Protein AF-A0AAD8X9R8-F1 (afdb_monomer_lite)

pLDDT: mean 89.18, std 8.16, range [54.06, 95.62]

Radius of gyration: 18.78 Å; chains: 1; bounding box: 45×34×50 Å

Structure (mmCIF, N/CA/C/O backbone):
data_AF-A0AAD8X9R8-F1
#
_entry.id   AF-A0AAD8X9R8-F1
#
loop_
_atom_site.group_PDB
_atom_site.id
_atom_site.type_symbol
_atom_site.label_atom_id
_atom_site.label_alt_id
_atom_site.label_comp_id
_atom_site.label_asym_id
_atom_site.label_entity_id
_atom_site.label_seq_id
_atom_site.pdbx_PDB_ins_code
_atom_site.Cartn_x
_atom_site.Cartn_y
_atom_site.Cartn_z
_atom_site.occupancy
_atom_site.B_iso_or_equiv
_atom_site.auth_seq_id
_atom_site.auth_comp_id
_atom_site.auth_asym_id
_atom_site.auth_atom_id
_atom_site.pdbx_PDB_model_num
ATOM 1 N N . PRO A 1 1 ? -30.577 21.022 9.129 1.00 54.06 1 PRO A N 1
ATOM 2 C CA . PRO A 1 1 ? -29.705 20.650 10.270 1.00 54.06 1 PRO A CA 1
ATOM 3 C C . PRO A 1 1 ? -28.667 19.601 9.840 1.00 54.06 1 PRO A C 1
ATOM 5 O O . PRO A 1 1 ? -29.032 18.458 9.588 1.00 54.06 1 PRO A O 1
ATOM 8 N N . GLN A 1 2 ? -27.399 19.993 9.683 1.00 55.88 2 GLN A N 1
ATOM 9 C CA . GLN A 1 2 ? -26.329 19.018 9.450 1.00 55.88 2 GLN A CA 1
ATOM 10 C C . GLN A 1 2 ? -26.006 18.346 10.790 1.00 55.88 2 GLN A C 1
ATOM 12 O O . GLN A 1 2 ? -25.679 19.032 11.756 1.00 55.88 2 GLN A O 1
ATOM 17 N N . GLN A 1 3 ? -26.183 17.025 10.878 1.00 63.78 3 GLN A N 1
ATOM 18 C CA . GLN A 1 3 ? -25.808 16.267 12.072 1.00 63.78 3 GLN A CA 1
ATOM 19 C C . GLN A 1 3 ? -24.302 16.420 12.342 1.00 63.78 3 GLN A C 1
ATOM 21 O O . GLN A 1 3 ? -23.516 16.455 11.391 1.00 63.78 3 GLN A O 1
ATOM 26 N N . PRO A 1 4 ? -23.876 16.483 13.617 1.00 71.94 4 PRO A N 1
ATOM 27 C CA . PRO A 1 4 ? -22.460 16.513 13.948 1.00 71.94 4 PRO A CA 1
ATOM 28 C C . PRO A 1 4 ? -21.792 15.230 13.450 1.00 71.94 4 PRO A C 1
ATOM 30 O O . PRO A 1 4 ? -22.245 14.121 13.738 1.00 71.94 4 PRO A O 1
ATOM 33 N N . ARG A 1 5 ? -20.705 15.391 12.691 1.00 75.69 5 ARG A N 1
ATOM 34 C CA . ARG A 1 5 ? -19.929 14.283 12.131 1.00 75.69 5 ARG A CA 1
ATOM 35 C C . ARG A 1 5 ? -19.257 13.510 13.263 1.00 75.69 5 ARG A C 1
ATOM 37 O O . ARG A 1 5 ? -18.227 13.934 13.782 1.00 75.69 5 ARG A O 1
ATOM 44 N N . GLN A 1 6 ? -19.850 12.391 13.663 1.00 83.31 6 GLN A N 1
ATOM 45 C CA . GLN A 1 6 ? -19.267 11.520 14.677 1.00 83.31 6 GLN A CA 1
ATOM 46 C C . GLN A 1 6 ? -18.273 10.550 14.036 1.00 83.31 6 GLN A C 1
ATOM 48 O O . GLN A 1 6 ? -18.546 9.955 12.996 1.00 83.31 6 GLN A O 1
ATOM 53 N N . LEU A 1 7 ? -17.114 10.381 14.674 1.00 90.12 7 LEU A N 1
ATOM 54 C CA . LEU A 1 7 ? -16.052 9.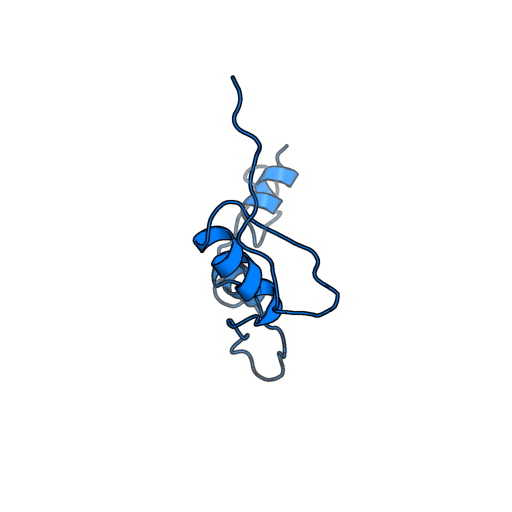474 14.232 1.00 90.12 7 LEU A CA 1
ATOM 55 C C . LEU A 1 7 ? -15.797 8.403 15.308 1.00 90.12 7 LEU A C 1
ATOM 57 O O . LEU A 1 7 ? -14.719 8.381 15.907 1.00 90.12 7 LEU A O 1
ATOM 61 N N . PRO A 1 8 ? -16.784 7.534 15.604 1.00 91.75 8 PRO A N 1
ATOM 62 C CA . PRO A 1 8 ? -16.701 6.589 16.719 1.00 91.75 8 PRO A CA 1
ATOM 63 C C . PRO A 1 8 ? -15.620 5.516 16.521 1.00 91.75 8 PRO A C 1
ATOM 65 O O . PRO A 1 8 ? -15.209 4.861 17.476 1.00 91.75 8 PRO A O 1
ATOM 68 N N . TYR A 1 9 ? -15.139 5.315 15.291 1.00 94.50 9 TYR A N 1
ATOM 69 C CA . TYR A 1 9 ? -14.152 4.288 14.974 1.00 94.50 9 TYR A CA 1
ATOM 70 C C . TYR A 1 9 ? -12.735 4.854 15.028 1.00 94.50 9 TYR A C 1
ATOM 72 O O . TYR A 1 9 ? -12.204 5.336 14.026 1.00 94.50 9 TYR A O 1
ATOM 80 N N . VAL A 1 10 ? -12.115 4.775 16.203 1.00 93.38 10 VAL A N 1
ATOM 81 C CA . VAL A 1 10 ? -10.755 5.267 16.459 1.00 93.38 10 VAL A CA 1
ATOM 82 C C . VAL A 1 10 ? -9.714 4.193 16.140 1.00 93.38 10 VAL A C 1
ATOM 84 O O . VAL A 1 10 ? -9.898 3.011 16.429 1.00 93.38 10 VAL A O 1
ATOM 87 N N . CYS A 1 11 ? -8.605 4.598 15.527 1.00 94.88 11 CYS A N 1
ATOM 88 C CA . CYS A 1 11 ? -7.463 3.729 15.304 1.00 94.88 11 CYS A CA 1
ATOM 89 C C . CYS A 1 11 ? -6.725 3.442 16.612 1.00 94.88 11 CYS A C 1
ATOM 91 O O . CYS A 1 11 ? -6.241 4.352 17.272 1.00 94.88 11 CYS A O 1
ATOM 93 N N . THR A 1 12 ? -6.547 2.159 16.913 1.00 90.69 12 THR A N 1
ATOM 94 C CA . THR A 1 12 ? -5.752 1.677 18.052 1.00 90.69 12 THR A CA 1
ATOM 95 C C . THR A 1 12 ? -4.525 0.867 17.618 1.00 90.69 12 THR A C 1
ATOM 97 O O . THR A 1 12 ? -3.834 0.286 18.445 1.00 90.69 12 THR A O 1
ATOM 100 N N . GLY A 1 13 ? -4.233 0.813 16.312 1.00 87.00 13 GLY A N 1
ATOM 101 C CA . GLY A 1 13 ? -3.175 -0.036 15.747 1.00 87.00 13 GLY A CA 1
ATOM 102 C C . GLY A 1 13 ? -1.742 0.459 15.944 1.00 87.00 13 GLY A C 1
ATOM 103 O O . GLY A 1 13 ? -0.808 -0.297 15.702 1.00 87.00 13 GLY A O 1
ATOM 104 N N . ASN A 1 14 ? -1.553 1.715 16.345 1.00 87.81 14 ASN A N 1
ATOM 105 C CA . ASN A 1 14 ? -0.251 2.289 16.673 1.00 87.81 14 ASN A CA 1
ATOM 106 C C . ASN A 1 14 ? -0.473 3.439 17.673 1.00 87.81 14 ASN A C 1
ATOM 108 O O . ASN A 1 14 ? -1.346 4.268 17.404 1.00 87.81 14 ASN A O 1
ATOM 112 N N . PRO A 1 15 ? 0.303 3.533 18.768 1.00 87.75 15 PRO A N 1
ATOM 113 C CA . PRO A 1 15 ? 0.184 4.616 19.751 1.00 87.75 15 PRO A CA 1
ATOM 114 C C . PRO A 1 15 ? 0.277 6.027 19.152 1.00 87.75 15 PRO A C 1
ATOM 116 O O . PRO A 1 15 ? -0.365 6.951 19.636 1.00 87.75 15 PRO A O 1
ATOM 119 N N . ASN A 1 16 ? 1.022 6.186 18.057 1.00 91.69 16 ASN A N 1
ATOM 120 C CA . ASN A 1 16 ? 1.205 7.464 17.369 1.00 91.69 16 ASN A CA 1
ATOM 121 C C . ASN A 1 16 ? 0.127 7.737 16.303 1.00 91.69 16 ASN A C 1
ATOM 123 O O . ASN A 1 16 ? 0.213 8.723 15.571 1.00 91.69 16 ASN A O 1
ATOM 127 N N . CYS A 1 17 ? -0.874 6.862 16.147 1.00 92.44 17 CYS A N 1
ATOM 128 C CA . CYS A 1 17 ? -1.922 7.027 15.147 1.00 92.44 17 CYS A CA 1
ATOM 129 C C . CYS A 1 17 ? -3.220 7.550 15.766 1.00 92.44 17 CYS A C 1
ATOM 131 O O . CYS A 1 17 ? -3.988 6.803 16.357 1.00 92.44 17 CYS A O 1
ATOM 133 N N . THR A 1 18 ? -3.510 8.827 15.530 1.00 92.69 18 THR A N 1
ATOM 134 C CA . THR A 1 18 ? -4.687 9.533 16.065 1.00 92.69 18 THR A CA 1
ATOM 135 C C . THR A 1 18 ? -5.888 9.547 15.111 1.00 92.69 18 THR A C 1
ATOM 137 O O . THR A 1 18 ? -6.816 10.336 15.275 1.00 92.69 18 THR A O 1
ATOM 140 N N . ARG A 1 19 ? -5.888 8.706 14.066 1.00 93.62 19 ARG A N 1
ATOM 141 C CA . ARG A 1 19 ? -6.953 8.722 13.051 1.00 93.62 19 ARG A CA 1
ATOM 142 C C . ARG A 1 19 ? -8.247 8.100 13.561 1.00 93.62 19 ARG A C 1
ATOM 144 O O . ARG A 1 19 ? -8.229 7.028 14.158 1.00 93.62 19 ARG A O 1
ATOM 151 N N . SER A 1 20 ? -9.368 8.716 13.207 1.00 94.81 20 SER A N 1
ATOM 152 C CA . SER A 1 20 ? -10.715 8.214 13.465 1.00 94.81 20 SER A CA 1
ATOM 153 C C . SER A 1 20 ? -11.580 8.283 12.205 1.00 94.81 20 SER A C 1
ATOM 155 O O . SER A 1 20 ? -11.283 9.021 11.262 1.00 94.81 20 SER A O 1
ATOM 157 N N . TYR A 1 21 ? -12.618 7.451 12.164 1.00 94.81 21 TYR A N 1
ATOM 158 C CA . TYR A 1 21 ? -13.455 7.238 10.989 1.00 94.81 21 TYR A CA 1
ATOM 159 C C . TYR A 1 21 ? -14.935 7.202 11.361 1.00 94.81 21 TYR A C 1
ATOM 161 O O . TYR A 1 21 ? -15.308 6.811 12.468 1.00 94.81 21 TYR A O 1
ATOM 169 N N . GLU A 1 22 ? -15.778 7.579 10.404 1.00 94.38 22 GLU A N 1
ATOM 170 C CA . GLU A 1 22 ? -17.235 7.568 10.555 1.00 94.38 22 GLU A CA 1
ATOM 171 C C . GLU A 1 22 ? -17.776 6.141 10.460 1.00 94.38 22 GLU A C 1
ATOM 173 O O . GLU A 1 22 ? -18.742 5.785 11.129 1.00 94.38 22 GLU A O 1
ATOM 178 N N . LYS A 1 23 ? -17.121 5.293 9.654 1.00 94.81 23 LYS A N 1
ATOM 179 C CA . LYS A 1 23 ? -17.586 3.934 9.362 1.00 94.81 23 LYS A CA 1
ATOM 180 C C . LYS A 1 23 ? -16.532 2.886 9.710 1.00 94.81 23 LYS A C 1
ATOM 182 O O . LYS A 1 23 ? -15.348 3.029 9.400 1.00 94.81 23 LYS A O 1
ATOM 187 N N . LYS A 1 24 ? -16.982 1.750 10.256 1.00 93.62 24 LYS A N 1
ATOM 188 C CA . LYS A 1 24 ? -16.114 0.621 10.647 1.00 93.62 24 LYS A CA 1
ATOM 189 C C . LYS A 1 24 ? -15.244 0.107 9.499 1.00 93.62 24 LYS A C 1
ATOM 191 O O . LYS A 1 24 ? -14.080 -0.227 9.700 1.00 93.62 24 LYS A O 1
ATOM 196 N N . HIS A 1 25 ? -15.792 0.037 8.284 1.00 94.12 25 HIS A N 1
ATOM 197 C CA . HIS A 1 25 ? -15.048 -0.468 7.128 1.00 94.12 25 HIS A CA 1
ATOM 198 C C . HIS A 1 25 ? -13.878 0.449 6.733 1.00 94.12 25 HIS A C 1
ATOM 200 O O . HIS A 1 25 ? -12.867 -0.034 6.224 1.00 94.12 25 HIS A O 1
ATOM 206 N N . GLU A 1 26 ? -13.976 1.754 6.998 1.00 94.88 26 GLU A N 1
ATOM 207 C CA . GLU A 1 26 ? -12.892 2.704 6.749 1.00 94.88 26 GLU A CA 1
ATOM 208 C C . GLU A 1 26 ? -11.759 2.522 7.755 1.00 94.88 26 GLU A C 1
ATOM 210 O O . GLU A 1 26 ? -10.597 2.463 7.343 1.00 94.88 26 GLU A O 1
ATOM 215 N N . LEU A 1 27 ? -12.095 2.332 9.038 1.00 95.19 27 LEU A N 1
ATOM 216 C CA . LEU A 1 27 ? -11.127 1.941 10.061 1.00 95.19 27 LEU A CA 1
ATOM 217 C C . LEU A 1 27 ? -10.455 0.616 9.681 1.00 95.19 27 LEU A C 1
ATOM 219 O O . LEU A 1 27 ? -9.233 0.549 9.629 1.00 95.19 27 LEU A O 1
ATOM 223 N N . ASN A 1 28 ? -11.220 -0.416 9.317 1.00 92.31 28 ASN A N 1
ATOM 224 C CA . ASN A 1 28 ? -10.658 -1.706 8.901 1.00 92.31 28 ASN A CA 1
ATOM 225 C C . ASN A 1 28 ? -9.696 -1.564 7.712 1.00 92.31 28 ASN A C 1
ATOM 227 O O . ASN A 1 28 ? -8.617 -2.156 7.707 1.00 92.31 28 ASN A O 1
ATOM 231 N N . ARG A 1 29 ? -10.055 -0.753 6.708 1.00 92.00 29 ARG A N 1
ATOM 232 C CA . ARG A 1 29 ? -9.171 -0.439 5.576 1.00 92.00 29 ARG A CA 1
ATOM 233 C C . ARG A 1 29 ? -7.907 0.280 6.042 1.00 92.00 29 ARG A C 1
ATOM 235 O O . ARG A 1 29 ? -6.823 -0.020 5.550 1.00 92.00 29 ARG A O 1
ATOM 242 N N . HIS A 1 30 ? -8.029 1.213 6.979 1.00 93.62 30 HIS A N 1
ATOM 243 C CA . HIS A 1 30 ? -6.893 1.916 7.557 1.00 93.62 30 HIS A CA 1
ATOM 244 C C . HIS A 1 30 ? -5.950 0.987 8.322 1.00 93.62 30 HIS A C 1
ATO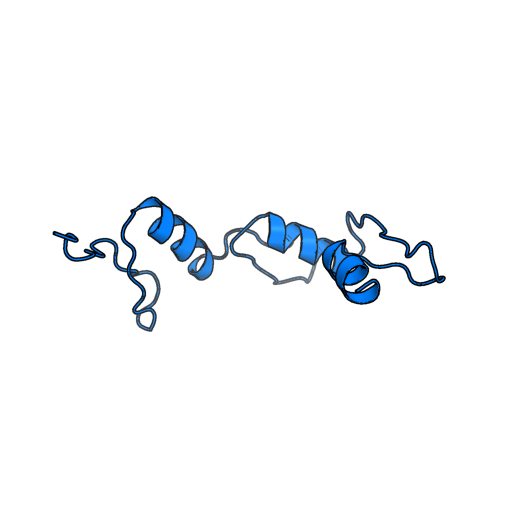M 246 O O . HIS A 1 30 ? -4.742 1.088 8.129 1.00 93.62 30 HIS A O 1
ATOM 252 N N . MET A 1 31 ? -6.479 0.052 9.115 1.00 94.06 31 MET A N 1
ATOM 253 C CA . MET A 1 31 ? -5.678 -0.888 9.906 1.00 94.06 31 MET A CA 1
ATOM 254 C C . MET A 1 31 ? -4.738 -1.735 9.041 1.00 94.06 31 MET A C 1
ATOM 256 O O . MET A 1 31 ? -3.645 -2.082 9.483 1.00 94.06 31 MET A O 1
ATOM 260 N N . ARG A 1 32 ? -5.089 -1.979 7.770 1.00 92.00 32 ARG A N 1
ATOM 261 C CA . ARG A 1 32 ? -4.195 -2.651 6.810 1.00 92.00 32 ARG A CA 1
ATOM 262 C C . ARG A 1 32 ? -2.887 -1.897 6.567 1.00 92.00 32 ARG A C 1
ATOM 264 O O . ARG A 1 32 ? -1.899 -2.512 6.183 1.00 92.00 32 ARG A O 1
ATOM 271 N N . LYS A 1 33 ? -2.847 -0.579 6.789 1.00 90.62 33 LYS A N 1
ATOM 272 C CA . LYS A 1 33 ? -1.611 0.215 6.696 1.00 90.62 33 LYS A CA 1
ATOM 273 C C . LYS A 1 33 ? -0.641 -0.075 7.835 1.00 90.62 33 LYS A C 1
ATOM 275 O O . LYS A 1 33 ? 0.559 0.050 7.618 1.00 90.62 33 LYS A O 1
ATOM 280 N N . HIS A 1 34 ? -1.154 -0.477 8.997 1.00 91.19 34 HIS A N 1
ATOM 281 C CA . HIS A 1 34 ? -0.337 -0.874 10.143 1.00 91.19 34 HIS A CA 1
ATOM 282 C C . HIS A 1 34 ? 0.151 -2.311 9.990 1.00 91.19 34 HIS A C 1
ATOM 284 O O . HIS A 1 34 ? 1.343 -2.563 10.106 1.00 91.19 34 HIS A O 1
ATOM 290 N N . SER A 1 35 ? -0.745 -3.244 9.651 1.00 90.12 35 SER A N 1
ATOM 291 C CA . SER A 1 35 ? -0.380 -4.662 9.530 1.00 90.12 35 SER A CA 1
ATOM 292 C C . SER A 1 35 ? 0.379 -5.006 8.247 1.00 90.12 35 SER A C 1
ATOM 294 O O . SER A 1 35 ? 1.150 -5.961 8.245 1.00 90.12 35 SER A O 1
ATOM 296 N N . ARG A 1 36 ? 0.169 -4.242 7.163 1.00 91.88 36 ARG A N 1
ATOM 297 C CA . ARG A 1 36 ? 0.767 -4.443 5.827 1.00 91.88 36 ARG A CA 1
ATOM 298 C C . ARG A 1 36 ? 0.769 -5.929 5.423 1.00 91.88 36 ARG A C 1
ATOM 300 O O . ARG A 1 36 ? 1.837 -6.511 5.234 1.00 91.88 36 ARG A O 1
ATOM 307 N N . PRO A 1 37 ? -0.414 -6.559 5.309 1.00 91.81 37 PRO A N 1
ATOM 308 C CA . PRO A 1 37 ? -0.528 -8.014 5.217 1.00 91.81 37 PRO A CA 1
ATOM 309 C C . PRO A 1 37 ? 0.003 -8.591 3.897 1.00 91.81 37 PRO A C 1
ATOM 311 O O . PRO A 1 37 ? 0.241 -9.790 3.803 1.00 91.81 37 PRO A O 1
ATOM 314 N N . CYS A 1 38 ? 0.171 -7.768 2.861 1.00 93.62 38 CYS A N 1
ATOM 315 C CA . CYS A 1 38 ? 0.602 -8.219 1.545 1.00 93.62 38 CYS A CA 1
ATOM 316 C C . CYS A 1 38 ? 2.129 -8.129 1.429 1.00 93.62 38 CYS A C 1
ATOM 318 O O . CYS A 1 38 ? 2.658 -7.051 1.164 1.00 93.62 38 CYS A O 1
ATOM 320 N N . ALA A 1 39 ? 2.837 -9.241 1.619 1.00 94.62 39 ALA A N 1
ATOM 321 C CA . ALA A 1 39 ? 4.289 -9.310 1.453 1.00 94.62 39 ALA A CA 1
ATOM 322 C C . ALA A 1 39 ? 4.696 -9.595 -0.002 1.00 94.62 39 ALA A C 1
ATOM 324 O O . ALA A 1 39 ? 3.971 -10.266 -0.741 1.00 94.62 39 ALA A O 1
ATOM 325 N N . CYS A 1 40 ? 5.853 -9.074 -0.410 1.00 94.81 40 CYS A N 1
ATOM 326 C CA . CYS A 1 40 ? 6.466 -9.423 -1.684 1.00 94.81 40 CYS A CA 1
ATOM 327 C C . CYS A 1 40 ? 6.935 -10.889 -1.66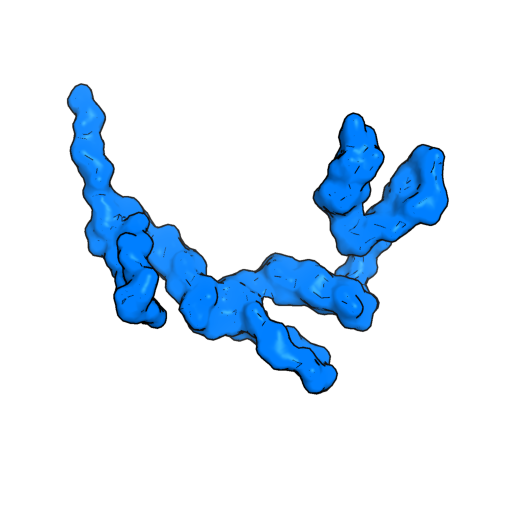5 1.00 94.81 40 CYS A C 1
ATOM 329 O O . CYS A 1 40 ? 7.584 -11.282 -0.701 1.00 94.81 40 CYS A O 1
ATOM 331 N N . PRO A 1 41 ? 6.620 -11.698 -2.695 1.00 92.62 41 PRO A N 1
ATOM 332 C CA . PRO A 1 41 ? 7.061 -13.092 -2.769 1.00 92.62 41 PRO A CA 1
ATOM 333 C C . PRO A 1 41 ? 8.479 -13.255 -3.344 1.00 92.62 41 PRO A C 1
ATOM 335 O O . PRO A 1 41 ? 8.912 -14.377 -3.565 1.00 92.62 41 PRO A O 1
ATOM 338 N N . VAL A 1 42 ? 9.169 -12.159 -3.675 1.00 93.62 42 VAL A N 1
ATOM 339 C CA . VAL A 1 42 ? 10.507 -12.204 -4.277 1.00 93.62 42 VAL A CA 1
ATOM 340 C C . VAL A 1 42 ? 11.548 -12.442 -3.187 1.00 93.62 42 VAL A C 1
ATOM 342 O O . VAL A 1 42 ? 11.582 -11.712 -2.196 1.00 93.62 42 VAL A O 1
ATOM 345 N N . GLU A 1 43 ? 12.416 -13.429 -3.400 1.00 94.12 43 GLU A N 1
ATOM 346 C CA . GLU A 1 43 ? 13.544 -13.722 -2.514 1.00 94.12 43 GLU A CA 1
ATOM 347 C C . GLU A 1 43 ? 14.401 -12.468 -2.277 1.00 94.12 43 GLU A C 1
ATOM 349 O O . GLU A 1 43 ? 14.684 -11.701 -3.199 1.00 94.12 43 GLU A O 1
ATOM 354 N N . ASN A 1 44 ? 14.802 -12.241 -1.024 1.00 93.75 44 ASN A N 1
ATOM 355 C CA . ASN A 1 44 ? 15.504 -11.036 -0.553 1.00 93.75 44 ASN A CA 1
ATOM 356 C C . ASN A 1 44 ? 14.715 -9.711 -0.631 1.00 93.75 44 ASN A C 1
ATOM 358 O O . ASN A 1 44 ? 15.265 -8.655 -0.314 1.00 93.75 44 ASN A O 1
ATOM 362 N N . CYS A 1 45 ? 13.424 -9.726 -0.980 1.00 94.88 45 CYS A N 1
ATOM 363 C CA . CYS A 1 45 ? 12.571 -8.543 -0.899 1.00 94.88 45 CYS A CA 1
ATOM 364 C C . CYS A 1 45 ? 11.743 -8.542 0.394 1.00 94.88 45 CYS A C 1
ATOM 366 O O . CYS A 1 45 ? 10.828 -9.339 0.580 1.00 94.88 45 CYS A O 1
ATOM 368 N N . THR A 1 46 ? 12.010 -7.591 1.290 1.00 95.19 46 THR A N 1
ATOM 369 C CA . THR A 1 46 ? 11.286 -7.449 2.570 1.00 95.19 46 THR A CA 1
ATOM 370 C C . THR A 1 46 ? 10.074 -6.517 2.481 1.00 95.19 46 THR A C 1
ATOM 372 O O . THR A 1 46 ? 9.436 -6.202 3.492 1.00 95.19 46 THR A O 1
ATOM 375 N N . ALA A 1 47 ? 9.735 -6.059 1.273 1.00 95.62 47 ALA A N 1
ATOM 376 C CA . ALA A 1 47 ? 8.675 -5.090 1.064 1.00 95.62 47 ALA A CA 1
ATOM 377 C C . ALA A 1 47 ? 7.296 -5.677 1.408 1.00 95.62 47 ALA A C 1
ATOM 379 O O . ALA A 1 47 ? 6.882 -6.725 0.910 1.00 95.62 47 ALA A O 1
ATOM 380 N N . LYS A 1 48 ? 6.553 -4.953 2.250 1.00 95.44 48 LYS A N 1
ATOM 381 C CA . LYS A 1 48 ? 5.177 -5.278 2.647 1.00 95.44 48 LYS A CA 1
ATOM 382 C C . LYS A 1 48 ? 4.239 -4.138 2.295 1.00 95.44 48 LYS A C 1
ATOM 384 O O . LYS A 1 48 ? 4.619 -2.970 2.385 1.00 95.44 48 LYS A O 1
ATOM 389 N N . PHE A 1 49 ? 2.991 -4.442 1.971 1.00 94.25 49 PHE A N 1
ATOM 390 C CA . PHE A 1 49 ? 2.004 -3.488 1.475 1.00 94.25 49 PHE A CA 1
ATOM 391 C C . PHE A 1 49 ? 0.657 -3.652 2.176 1.00 94.25 49 PHE A C 1
ATOM 393 O O . PHE A 1 49 ? 0.295 -4.728 2.646 1.00 94.25 49 PHE A O 1
ATOM 400 N N . ALA A 1 50 ? -0.094 -2.553 2.239 1.00 92.44 50 ALA A N 1
ATOM 401 C CA . ALA A 1 50 ? -1.422 -2.522 2.849 1.00 92.44 50 ALA A CA 1
ATOM 402 C C . ALA A 1 50 ? -2.499 -3.208 1.990 1.00 92.44 50 ALA A C 1
ATOM 404 O O . ALA A 1 50 ? -3.544 -3.612 2.497 1.00 92.44 50 ALA A O 1
ATOM 405 N N . ASP A 1 51 ? -2.267 -3.311 0.683 1.00 91.06 51 ASP A N 1
ATOM 406 C CA . ASP A 1 51 ? -3.215 -3.871 -0.266 1.00 91.06 51 ASP A CA 1
ATOM 407 C C . ASP A 1 51 ? -2.511 -4.573 -1.431 1.00 91.06 51 ASP A C 1
ATOM 409 O O . ASP A 1 51 ? -1.333 -4.341 -1.722 1.00 91.06 51 ASP A O 1
ATOM 413 N N . LYS A 1 52 ? -3.277 -5.443 -2.099 1.00 90.50 52 LYS A N 1
ATOM 414 C CA . LYS A 1 52 ? -2.813 -6.254 -3.224 1.00 90.50 52 LYS A CA 1
ATOM 415 C C . LYS A 1 52 ? -2.418 -5.399 -4.430 1.00 90.50 52 LYS A C 1
ATOM 417 O O . LYS A 1 52 ? -1.403 -5.681 -5.048 1.00 90.50 52 LYS A O 1
ATOM 422 N N . LYS A 1 53 ? -3.155 -4.319 -4.719 1.00 89.38 53 LYS A N 1
ATOM 423 C CA . LYS A 1 53 ? -2.861 -3.416 -5.847 1.00 89.38 53 LYS A CA 1
ATOM 424 C C . LYS A 1 53 ? -1.468 -2.792 -5.722 1.00 89.38 53 LYS A C 1
ATOM 426 O O . LYS A 1 53 ? -0.731 -2.709 -6.700 1.00 89.38 53 LYS A O 1
ATOM 431 N N . SER A 1 54 ? -1.097 -2.370 -4.517 1.00 91.69 54 SER A N 1
ATOM 432 C CA . SER A 1 54 ? 0.222 -1.806 -4.233 1.00 91.69 54 SER A CA 1
ATOM 433 C C . SER A 1 54 ? 1.327 -2.853 -4.337 1.00 91.69 54 SER A C 1
ATOM 435 O O . SER A 1 54 ? 2.386 -2.542 -4.876 1.00 91.69 54 SER A O 1
ATOM 437 N N . LEU A 1 55 ? 1.074 -4.080 -3.867 1.00 93.12 55 LEU A N 1
ATOM 438 C CA . LEU A 1 55 ? 1.995 -5.205 -4.031 1.00 93.12 55 LEU A CA 1
ATOM 439 C C . LEU A 1 55 ? 2.197 -5.549 -5.513 1.00 93.12 55 LEU A C 1
ATOM 441 O O . LEU A 1 55 ? 3.332 -5.671 -5.954 1.00 93.12 55 LEU A O 1
ATOM 445 N N . ASP A 1 56 ? 1.125 -5.671 -6.290 1.00 89.44 56 ASP A N 1
ATOM 446 C CA . ASP A 1 56 ? 1.215 -6.011 -7.712 1.00 89.44 56 ASP A CA 1
ATOM 447 C C . ASP A 1 56 ? 1.940 -4.913 -8.501 1.00 89.44 56 ASP A C 1
ATOM 449 O O . ASP A 1 56 ? 2.820 -5.211 -9.303 1.00 89.44 56 ASP A O 1
ATOM 453 N N . ARG A 1 57 ? 1.703 -3.633 -8.181 1.00 89.00 57 ARG A N 1
ATOM 454 C CA . ARG A 1 57 ? 2.509 -2.530 -8.726 1.00 89.00 57 ARG A CA 1
ATOM 455 C C . ARG A 1 57 ? 3.988 -2.643 -8.350 1.00 89.00 57 ARG A C 1
ATOM 457 O O . ARG A 1 57 ? 4.845 -2.330 -9.165 1.00 89.00 57 ARG A O 1
ATOM 464 N N . HIS A 1 58 ? 4.298 -3.040 -7.121 1.00 92.12 58 HIS A N 1
ATOM 465 C CA . HIS A 1 58 ? 5.682 -3.231 -6.702 1.00 92.12 58 HIS A CA 1
ATOM 466 C C . HIS A 1 58 ? 6.342 -4.418 -7.412 1.00 92.12 58 HIS A C 1
ATOM 468 O O . HIS A 1 58 ? 7.499 -4.313 -7.789 1.00 92.12 58 HIS A O 1
ATOM 474 N N . LYS A 1 59 ? 5.625 -5.511 -7.688 1.00 90.25 59 LYS A N 1
ATOM 475 C CA . LYS A 1 59 ? 6.174 -6.636 -8.465 1.00 90.25 59 LYS A CA 1
ATOM 476 C C . LYS A 1 59 ? 6.697 -6.204 -9.839 1.00 90.25 59 LYS A C 1
ATOM 478 O O . LYS A 1 59 ? 7.704 -6.746 -10.291 1.00 90.25 59 LYS A O 1
ATOM 483 N N . ALA A 1 60 ? 6.108 -5.169 -10.444 1.00 86.62 60 ALA A N 1
ATOM 484 C CA . ALA A 1 60 ? 6.614 -4.592 -11.687 1.00 86.62 60 ALA A CA 1
ATOM 485 C C . ALA A 1 60 ? 8.039 -4.013 -11.554 1.00 86.62 60 ALA A C 1
ATOM 487 O O . ALA A 1 60 ? 8.780 -4.027 -12.533 1.00 86.62 60 ALA A O 1
ATOM 488 N N . THR A 1 61 ? 8.478 -3.581 -10.360 1.00 87.31 61 THR A N 1
ATOM 489 C CA . THR A 1 61 ? 9.875 -3.148 -10.132 1.00 87.31 61 THR A CA 1
ATOM 490 C C . THR A 1 61 ? 10.860 -4.311 -10.163 1.00 87.31 61 THR A C 1
ATOM 492 O O . THR A 1 61 ? 12.042 -4.102 -10.398 1.00 87.31 61 THR A O 1
ATOM 495 N N . HIS A 1 62 ? 10.378 -5.536 -9.951 1.00 88.88 62 HIS A N 1
ATOM 496 C CA . HIS A 1 62 ? 11.138 -6.767 -10.163 1.00 88.88 62 HIS A CA 1
ATOM 497 C C . HIS A 1 62 ? 10.966 -7.320 -11.588 1.00 88.88 62 HIS A C 1
ATOM 499 O O . HIS A 1 62 ? 11.430 -8.415 -11.883 1.00 88.88 62 HIS A O 1
ATOM 505 N N . GLY A 1 63 ? 10.271 -6.595 -12.473 1.00 84.75 63 GLY A N 1
ATOM 506 C CA . GLY A 1 63 ? 9.951 -7.051 -13.826 1.00 84.75 63 GLY A CA 1
ATOM 507 C C . GLY A 1 63 ? 8.865 -8.129 -13.894 1.00 84.75 63 GLY A C 1
ATOM 508 O O . GLY A 1 63 ? 8.637 -8.685 -14.963 1.00 84.75 63 GLY A O 1
ATOM 509 N N . ILE A 1 64 ? 8.175 -8.423 -12.787 1.00 84.69 64 ILE A N 1
ATOM 510 C CA . ILE A 1 64 ? 7.168 -9.487 -12.709 1.00 84.69 64 ILE A CA 1
ATOM 511 C C . ILE A 1 64 ? 5.781 -8.900 -12.974 1.00 84.69 64 ILE A C 1
ATOM 513 O O . ILE A 1 64 ? 5.341 -7.997 -12.263 1.00 84.69 64 ILE A O 1
ATOM 517 N N . GLY A 1 65 ? 5.065 -9.454 -13.958 1.00 71.75 65 GLY A N 1
ATOM 518 C CA . GLY A 1 65 ? 3.671 -9.087 -14.233 1.00 71.75 65 GLY A CA 1
ATOM 519 C C . GLY A 1 65 ? 3.489 -7.656 -14.750 1.00 71.75 65 GLY A C 1
ATOM 520 O O . GLY A 1 65 ? 2.456 -7.041 -14.494 1.00 71.75 65 GLY A O 1
ATOM 521 N N . ARG A 1 66 ? 4.499 -7.111 -15.438 1.00 68.31 66 ARG A N 1
ATOM 522 C CA . ARG A 1 66 ? 4.422 -5.799 -16.089 1.00 68.31 66 ARG A CA 1
ATOM 523 C C . ARG A 1 66 ? 3.501 -5.860 -17.313 1.00 68.31 66 ARG A C 1
ATOM 525 O O . ARG A 1 66 ? 3.684 -6.711 -18.175 1.00 68.31 66 ARG A O 1
ATOM 532 N N . GLY A 1 67 ? 2.523 -4.958 -17.361 1.00 68.06 67 GLY A N 1
ATOM 533 C CA . GLY A 1 67 ? 1.930 -4.503 -18.614 1.00 68.06 67 GLY A CA 1
ATOM 534 C C . GLY A 1 67 ? 2.740 -3.302 -19.087 1.00 68.06 67 GLY A C 1
ATOM 535 O O . GLY A 1 67 ? 2.988 -2.390 -18.295 1.00 68.06 67 GLY A O 1
ATOM 536 N N . GLU A 1 68 ? 3.209 -3.350 -20.324 1.00 79.50 68 GLU A N 1
ATOM 537 C CA . GLU A 1 68 ? 3.918 -2.246 -20.964 1.00 79.50 68 GLU A CA 1
ATOM 538 C C . GLU A 1 68 ? 2.881 -1.251 -21.494 1.00 79.50 68 GLU A C 1
ATOM 540 O O . GLU A 1 68 ? 1.865 -1.639 -22.071 1.00 79.50 68 GLU A O 1
ATOM 545 N N . PHE A 1 69 ? 3.083 0.028 -21.187 1.00 86.94 69 PHE A N 1
ATOM 546 C CA . PHE A 1 69 ? 2.243 1.126 -21.648 1.00 86.94 69 PHE A CA 1
ATOM 547 C C . PHE A 1 69 ? 3.096 2.011 -22.545 1.00 86.94 69 PHE A C 1
ATOM 549 O O . PHE A 1 69 ? 3.821 2.874 -22.048 1.00 86.94 69 PHE A O 1
ATOM 556 N N . ASP A 1 70 ? 3.036 1.766 -23.847 1.00 90.94 70 ASP A N 1
ATOM 557 C CA . ASP A 1 70 ? 3.782 2.540 -24.833 1.00 90.94 70 ASP A CA 1
ATOM 558 C C . ASP A 1 70 ? 3.099 3.877 -25.107 1.00 90.94 70 ASP A C 1
ATOM 560 O O . ASP A 1 70 ? 1.870 3.965 -25.215 1.00 90.94 70 ASP A O 1
ATOM 564 N N . CYS A 1 71 ? 3.901 4.931 -25.226 1.00 92.50 71 CYS A N 1
ATOM 565 C CA . CYS A 1 71 ? 3.409 6.189 -25.756 1.00 92.50 71 CYS A CA 1
ATOM 566 C C . CYS A 1 71 ? 3.210 6.064 -27.278 1.00 92.50 71 CYS A C 1
ATOM 568 O O . CYS A 1 71 ? 4.113 5.612 -27.972 1.00 92.50 71 CYS A O 1
ATOM 570 N N . PRO A 1 72 ? 2.061 6.474 -27.838 1.00 92.38 72 PRO A N 1
ATOM 571 C CA . PRO A 1 72 ? 1.850 6.450 -29.284 1.00 92.38 72 PRO A CA 1
ATOM 572 C C . PRO A 1 72 ? 2.631 7.544 -30.032 1.00 92.38 72 PRO A C 1
ATOM 574 O O . PRO A 1 72 ? 2.753 7.470 -31.251 1.00 92.38 72 PRO A O 1
ATOM 577 N N . GLU A 1 73 ? 3.140 8.560 -29.328 1.00 95.00 73 GLU A N 1
ATOM 578 C CA . GLU A 1 73 ? 3.807 9.730 -29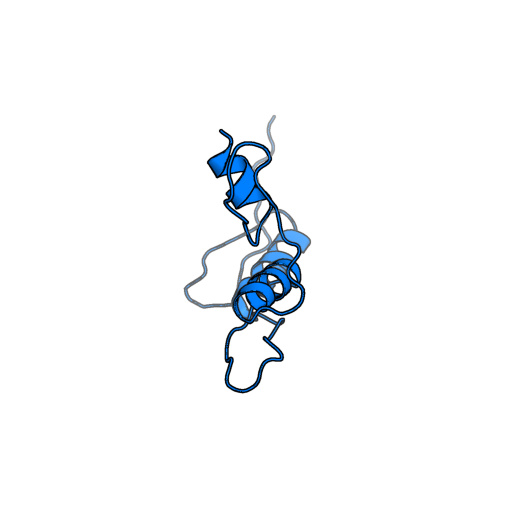.924 1.00 95.00 73 GLU A CA 1
ATOM 579 C C . GLU A 1 73 ? 5.337 9.695 -29.784 1.00 95.00 73 GLU A C 1
ATOM 581 O O . GLU A 1 73 ? 6.038 10.489 -30.409 1.00 95.00 73 GLU A O 1
ATOM 586 N N . CYS A 1 74 ? 5.882 8.776 -28.982 1.00 94.56 74 CYS A N 1
ATOM 587 C CA . CYS A 1 74 ? 7.321 8.631 -28.777 1.00 94.56 74 CYS A CA 1
ATOM 588 C C . CYS A 1 74 ? 7.698 7.174 -28.473 1.00 94.56 74 CYS A C 1
ATOM 590 O O . CYS A 1 74 ? 6.842 6.309 -28.352 1.00 94.56 74 CYS A O 1
ATOM 592 N N . THR A 1 75 ? 8.991 6.879 -28.340 1.00 91.56 75 THR A N 1
ATOM 593 C CA . THR A 1 75 ? 9.481 5.515 -28.074 1.00 91.56 75 THR A CA 1
ATOM 594 C C . THR A 1 75 ? 9.576 5.189 -26.578 1.00 91.56 75 THR A C 1
ATOM 596 O O . THR A 1 75 ? 10.277 4.251 -26.204 1.00 91.56 75 THR A O 1
ATOM 599 N N . GLU A 1 76 ? 8.955 5.990 -25.704 1.00 90.31 76 GLU A N 1
ATOM 600 C CA . GLU A 1 76 ? 8.970 5.735 -24.262 1.00 90.31 76 GLU A CA 1
ATOM 601 C C . GLU A 1 76 ? 7.908 4.703 -23.864 1.00 90.31 76 GLU A C 1
ATOM 603 O O . GLU A 1 76 ? 6.716 4.857 -24.141 1.00 90.31 76 GLU A O 1
ATOM 608 N N . THR A 1 77 ? 8.353 3.679 -23.136 1.00 89.12 77 THR A N 1
ATOM 609 C CA . THR A 1 77 ? 7.497 2.650 -22.542 1.00 89.12 77 THR A CA 1
ATOM 610 C C . THR A 1 77 ? 7.418 2.845 -21.034 1.00 89.12 77 THR A C 1
ATOM 612 O O . THR A 1 77 ? 8.428 2.921 -20.329 1.00 89.12 77 THR A O 1
ATOM 615 N N . PHE A 1 78 ? 6.201 2.863 -20.500 1.00 87.62 78 PHE A N 1
ATOM 616 C CA . PHE A 1 78 ? 5.942 3.031 -19.077 1.00 87.62 78 PHE A CA 1
ATOM 617 C C . PHE A 1 78 ? 5.482 1.722 -18.444 1.00 87.62 78 PHE A C 1
ATOM 619 O O . PHE A 1 78 ? 4.711 0.956 -19.008 1.00 87.62 78 PHE A O 1
ATOM 626 N N . THR A 1 79 ? 5.881 1.491 -17.194 1.00 84.50 79 THR A N 1
ATOM 627 C CA . THR A 1 79 ? 5.423 0.332 -16.403 1.00 84.50 79 THR A CA 1
ATOM 628 C C . THR A 1 79 ? 4.044 0.538 -15.769 1.00 84.50 79 THR A C 1
ATOM 630 O O . THR A 1 79 ? 3.525 -0.350 -15.089 1.00 84.50 79 THR A O 1
ATOM 633 N N . ARG A 1 80 ? 3.457 1.735 -15.919 1.00 85.69 80 ARG A N 1
ATOM 634 C CA . ARG A 1 80 ? 2.179 2.121 -15.313 1.00 85.69 80 ARG A CA 1
ATOM 635 C C . ARG A 1 80 ? 1.399 3.087 -16.203 1.00 85.69 80 ARG A C 1
ATOM 637 O O . ARG A 1 80 ? 1.942 4.109 -16.615 1.00 85.69 80 ARG A O 1
ATOM 644 N N . ALA A 1 81 ? 0.100 2.831 -16.352 1.00 87.31 81 ALA A N 1
ATOM 645 C CA . ALA A 1 81 ? -0.818 3.681 -17.111 1.00 87.31 81 ALA A CA 1
ATOM 646 C C . ALA A 1 81 ? -0.863 5.136 -16.621 1.00 87.31 81 ALA A C 1
ATOM 648 O O . ALA A 1 81 ? -0.946 6.054 -17.423 1.00 87.31 81 ALA A O 1
ATOM 649 N N . ASP A 1 82 ? -0.796 5.371 -15.307 1.00 89.12 82 ASP A N 1
ATOM 650 C CA . ASP A 1 82 ? -0.856 6.731 -14.762 1.00 89.12 82 ASP A CA 1
ATOM 651 C C . ASP A 1 82 ? 0.426 7.533 -15.020 1.00 89.12 82 ASP A C 1
ATOM 653 O O . ASP A 1 82 ? 0.375 8.756 -15.127 1.00 89.12 82 ASP A O 1
ATOM 657 N N . ASN A 1 83 ? 1.564 6.849 -15.170 1.00 90.69 83 ASN A N 1
ATOM 658 C CA . ASN A 1 83 ? 2.799 7.493 -15.603 1.00 90.69 83 ASN A CA 1
ATOM 659 C C . ASN A 1 83 ? 2.719 7.892 -17.080 1.00 90.69 83 ASN A C 1
ATOM 661 O O . ASN A 1 83 ? 3.071 9.025 -17.387 1.00 90.69 83 ASN A O 1
ATOM 665 N N . LEU A 1 84 ? 2.219 7.000 -17.948 1.00 92.38 84 LEU A N 1
ATOM 666 C CA . LEU A 1 84 ? 1.972 7.320 -19.357 1.00 92.38 84 LEU A CA 1
ATOM 667 C C . LEU A 1 84 ? 0.991 8.491 -19.479 1.00 92.38 84 LEU A C 1
ATOM 669 O O . LEU A 1 84 ? 1.278 9.465 -20.158 1.00 92.38 84 LEU A O 1
ATOM 673 N N . HIS A 1 85 ? -0.132 8.441 -18.760 1.00 93.56 85 HIS A N 1
ATOM 674 C CA . HIS A 1 85 ? -1.125 9.509 -18.810 1.00 93.56 85 HIS A CA 1
ATOM 675 C C . HIS A 1 85 ? -0.532 10.863 -18.416 1.00 93.56 85 HIS A C 1
A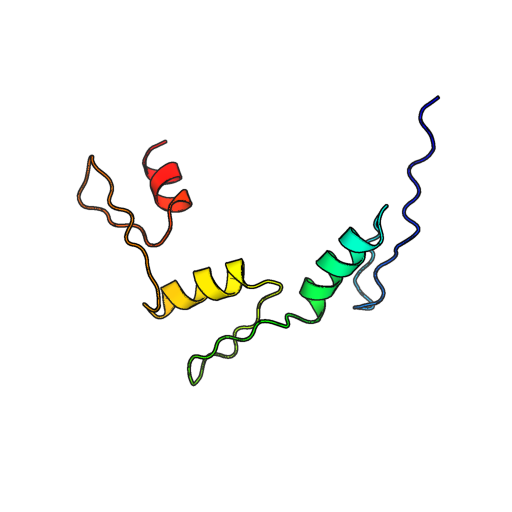TOM 677 O O . HIS A 1 85 ? -0.788 11.851 -19.084 1.00 93.56 85 HIS A O 1
ATOM 683 N N . ARG A 1 86 ? 0.300 10.913 -17.368 1.00 94.31 86 ARG A N 1
ATOM 684 C CA . ARG A 1 86 ? 0.997 12.144 -16.975 1.00 94.31 86 ARG A CA 1
ATOM 685 C C . ARG A 1 86 ? 2.047 12.589 -17.995 1.00 94.31 86 ARG A C 1
ATOM 687 O O . ARG A 1 86 ? 2.301 13.777 -18.082 1.00 94.31 86 ARG A O 1
ATOM 694 N N . HIS A 1 87 ? 2.684 11.659 -18.700 1.00 94.06 87 HIS A N 1
ATOM 695 C CA . HIS A 1 87 ? 3.603 11.987 -19.791 1.00 94.06 87 HIS A CA 1
ATOM 696 C C . HIS A 1 87 ? 2.865 12.609 -20.991 1.00 94.06 87 HIS A C 1
ATOM 698 O O . HIS A 1 87 ? 3.425 13.467 -21.655 1.00 94.06 87 HIS A O 1
ATOM 704 N N . GLN A 1 88 ? 1.619 12.194 -21.243 1.00 93.25 88 GLN A N 1
ATOM 705 C CA . GLN A 1 88 ? 0.784 12.672 -22.353 1.00 93.25 88 GLN A CA 1
ATOM 706 C C . GLN A 1 88 ? -0.023 13.949 -22.055 1.00 93.25 88 GLN A C 1
ATOM 708 O O . GLN A 1 88 ? -0.663 14.474 -22.963 1.00 93.25 88 GLN A O 1
ATOM 713 N N . GLN A 1 89 ? -0.080 14.389 -20.794 1.00 90.94 89 GLN A N 1
ATOM 714 C CA . GLN A 1 89 ? -0.736 15.646 -20.408 1.00 90.94 89 GLN A CA 1
ATOM 715 C C . GLN A 1 89 ? 0.184 16.838 -20.648 1.00 90.94 89 GLN A C 1
ATOM 717 O O . GLN A 1 89 ? -0.346 17.873 -21.106 1.00 90.94 89 GLN A O 1
#

Foldseek 3Di:
DDPPQDFPAADPLDPPGGDTHSDPVVSVLVSLQSVLVAAAPDPPGRDGHSDPVVNCLVVVVVVPPFDWDAAPVDRDIDSDPVVSVVVVD

InterPro domains:
  IPR013087 Zinc finger C2H2-type [PF00096] (9-34)
  IPR013087 Zinc finger C2H2-type [PF00096] (69-89)
  IPR013087 Zinc finger C2H2-type [PS50157] (9-35)
  IPR013087 Zinc finger C2H2-type [PS50157] (69-89)
  IPR013087 Zinc finger C2H2-type [SM00355] (9-34)
  IPR013087 Zinc finger C2H2-type [SM00355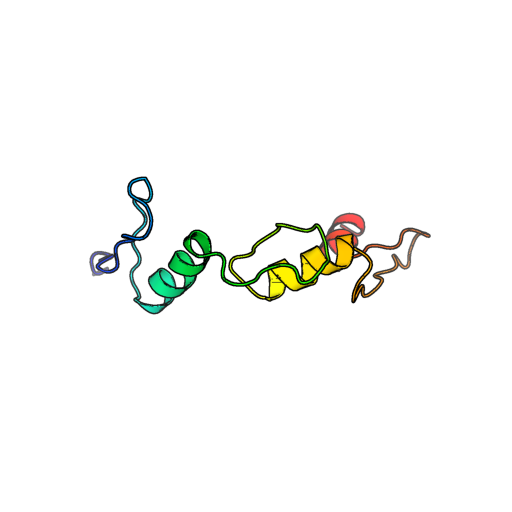] (38-62)
  IPR013087 Zinc finger C2H2-type [SM00355] (69-89)
  IPR036236 Zinc finger C2H2 superfamily [SSF57667] (36-88)

Sequence (89 aa):
PQQPRQLPYVCTGNPNCTRSYEKKHELNRHMRKHSRPCACPVENCTAKFADKKSLDRHKATHGIGRGEFDCPECTETFTRADNLHRHQQ

Organism: Glomerella acutata (NCBI:txid27357)

Secondary structure (DSSP, 8-state):
-PPP----EE--SSTT---EESSHHHHHHHHHHHH--EE--STT---EESSHHHHHHHHGGGTSSPPPEE-SSSS-EESSHHHHHHHH-